Protein AF-A0A9X4CM34-F1 (afdb_monomer)

Radius of gyration: 20.5 Å; Cα contacts (8 Å, |Δi|>4): 78; chains: 1; bounding box: 47×45×49 Å

Mean predicted aligned error: 6.38 Å

Foldseek 3Di:
DVVVVVVVVVLLCVQQNPVRCVVDPDSVLVSCVSVVNNVCNVVVVVVVVVVVVVVVVVVLQVQLVVQLVCLVVVVDPVLQVDADPPPRGSVSSSVVSVVVVVVCVVPPDPVVVVVVVVVVVVVVVVVVVVVVVVPPPD

Solvent-accessible surface area (backbone atoms only — not comparable to full-atom values): 7643 Å² total; per-residue (Å²): 108,69,68,57,54,52,52,52,51,52,53,43,39,74,67,50,33,68,75,50,47,76,70,44,91,53,50,69,51,51,32,28,51,74,71,68,44,57,85,50,34,64,58,52,50,52,50,50,50,52,53,50,50,52,50,49,51,53,49,49,56,51,51,21,52,52,47,30,52,37,9,68,73,63,78,35,68,61,76,33,45,42,57,38,89,87,80,69,39,40,55,53,25,37,51,50,52,50,50,52,51,51,52,45,67,75,71,52,55,67,69,59,49,52,52,53,49,51,50,52,51,51,50,53,49,50,53,52,52,53,53,54,69,69,53,66,99,121

Secondary structure (DSSP, 8-state):
-HHHHHHHHHHHHHHHHHHHHHH-SSHHHHHHHHTT-GGGHHHHHHHHHHHHHHHHHHHHHHHHHHHHHHHHTTSS-GGGGPPPTTT---HHHHHHHHHHHHHHHHHS-HHHHHHHHHHHHHHHHHHHHHHHHHS---

Sequence (138 aa):
TLAVYALVAVAVIAVLGPQRLARAAAPLSEAMRVAGVNWLIPVVQIGAAVAALGSLLALILGVSRTTLAMARDRHLPRWLAAVHPRFKVPFRAELVVGAVVAALAATADIRGAIGFSSFGVLVYYAIANASALTLGLD

Structure (mmCIF, N/CA/C/O backbone):
data_AF-A0A9X4CM34-F1
#
_entry.id   AF-A0A9X4CM34-F1
#
loop_
_atom_site.group_PDB
_atom_site.id
_atom_site.type_symbol
_atom_site.label_atom_id
_atom_site.label_alt_id
_atom_site.label_comp_id
_atom_site.label_asym_id
_atom_site.label_entity_id
_atom_site.label_seq_id
_atom_site.pdbx_PDB_ins_code
_atom_site.Cartn_x
_atom_site.Cartn_y
_atom_site.Cartn_z
_atom_site.occupancy
_atom_site.B_iso_or_equiv
_atom_site.auth_seq_id
_atom_site.auth_comp_id
_atom_site.auth_asym_id
_atom_site.auth_atom_id
_atom_site.pdbx_PDB_model_num
ATOM 1 N N . THR A 1 1 ? 3.659 -11.200 12.002 1.00 80.19 1 THR A N 1
ATOM 2 C CA . THR A 1 1 ? 2.757 -10.235 11.330 1.00 80.19 1 THR A CA 1
ATOM 3 C C . THR A 1 1 ? 1.315 -10.707 11.341 1.00 80.19 1 THR A C 1
ATOM 5 O O . THR A 1 1 ? 0.488 -9.963 11.843 1.00 80.19 1 THR A O 1
ATOM 8 N N . LEU A 1 2 ? 1.006 -11.932 10.893 1.00 92.00 2 LEU A N 1
ATOM 9 C CA . LEU A 1 2 ? -0.360 -12.485 10.905 1.00 92.00 2 LEU A CA 1
ATOM 10 C C . LEU A 1 2 ? -1.068 -12.333 12.263 1.00 92.00 2 LEU A C 1
ATOM 12 O O . LEU A 1 2 ? -2.174 -11.809 12.316 1.00 92.00 2 LEU A O 1
ATOM 16 N N . ALA A 1 3 ? -0.400 -12.714 13.357 1.00 95.00 3 ALA A N 1
ATOM 17 C CA . ALA A 1 3 ? -0.955 -12.597 14.707 1.00 95.00 3 ALA A CA 1
ATOM 18 C C . ALA A 1 3 ? -1.343 -11.154 15.075 1.00 95.00 3 ALA A C 1
ATOM 20 O O . ALA A 1 3 ? -2.392 -10.931 15.667 1.00 95.00 3 ALA A O 1
ATOM 21 N N . VAL A 1 4 ? -0.534 -10.168 14.672 1.00 94.19 4 VAL A N 1
ATOM 22 C CA . VAL A 1 4 ? -0.816 -8.746 14.918 1.00 94.19 4 VAL A CA 1
ATOM 23 C C . VAL A 1 4 ? -2.043 -8.300 14.122 1.00 94.19 4 VAL A C 1
ATOM 25 O O . VAL A 1 4 ? -2.937 -7.678 14.687 1.00 94.19 4 VAL A O 1
ATOM 28 N N . TYR A 1 5 ? -2.130 -8.665 12.838 1.00 93.75 5 TYR A N 1
ATOM 29 C CA . TYR A 1 5 ? -3.304 -8.365 12.011 1.00 93.75 5 TYR A CA 1
ATOM 30 C C . TYR A 1 5 ? -4.581 -8.996 12.575 1.00 93.75 5 TYR A C 1
ATOM 32 O O . TYR A 1 5 ? -5.600 -8.317 12.672 1.00 93.75 5 TYR A O 1
ATOM 40 N N . ALA A 1 6 ? -4.518 -10.265 12.987 1.00 95.19 6 ALA A N 1
ATOM 41 C CA . ALA A 1 6 ? -5.651 -10.970 13.576 1.00 95.19 6 ALA A CA 1
ATOM 42 C C . ALA A 1 6 ? -6.108 -10.313 14.887 1.00 95.19 6 ALA A C 1
ATOM 44 O O . ALA A 1 6 ? -7.296 -10.047 15.054 1.00 95.19 6 ALA A O 1
ATOM 45 N N . LEU A 1 7 ? -5.169 -9.984 15.781 1.00 95.19 7 LEU A N 1
ATOM 46 C CA . LEU A 1 7 ? -5.465 -9.318 17.050 1.00 95.19 7 LEU A CA 1
ATOM 47 C C . LEU A 1 7 ? -6.161 -7.968 16.826 1.00 95.19 7 LEU A C 1
ATOM 49 O O . LEU A 1 7 ? -7.191 -7.694 17.437 1.00 95.19 7 LEU A O 1
ATOM 53 N N . VAL A 1 8 ? -5.627 -7.142 15.920 1.00 93.56 8 VAL A N 1
ATOM 54 C CA . VAL A 1 8 ? -6.206 -5.830 15.594 1.00 93.56 8 VAL A CA 1
ATOM 55 C C . VAL A 1 8 ? -7.593 -5.983 14.971 1.00 93.56 8 VAL A C 1
ATOM 57 O O . VAL A 1 8 ? -8.514 -5.273 15.366 1.00 93.56 8 VAL A O 1
ATOM 60 N N . ALA A 1 9 ? -7.770 -6.919 14.035 1.00 92.88 9 ALA A N 1
ATOM 61 C CA . ALA A 1 9 ? -9.060 -7.159 13.395 1.00 92.88 9 ALA A CA 1
ATOM 62 C C . ALA A 1 9 ? -10.128 -7.584 14.412 1.00 92.88 9 ALA A C 1
ATOM 64 O O . ALA A 1 9 ? -11.207 -6.992 14.446 1.00 92.88 9 ALA A O 1
ATOM 65 N N . VAL A 1 10 ? -9.815 -8.554 15.278 1.00 94.94 10 VAL A N 1
ATOM 66 C CA . VAL A 1 10 ? -10.731 -9.021 16.329 1.00 94.94 10 VAL A CA 1
ATOM 67 C C . VAL A 1 10 ? -11.063 -7.892 17.303 1.00 94.94 10 VAL A C 1
ATOM 69 O O . VAL A 1 10 ? -12.236 -7.686 17.603 1.00 94.94 10 VAL A O 1
ATOM 72 N N . ALA A 1 11 ? -10.070 -7.114 17.743 1.00 92.38 11 ALA A N 1
ATOM 73 C CA . ALA A 1 11 ? -10.291 -5.988 18.648 1.00 92.38 11 ALA A CA 1
ATOM 74 C C . ALA A 1 11 ? -11.215 -4.921 18.036 1.00 92.38 11 ALA A C 1
ATOM 76 O O . ALA A 1 11 ? -12.166 -4.478 18.676 1.00 92.38 11 ALA A O 1
ATOM 77 N N . VAL A 1 12 ? -10.984 -4.534 16.778 1.00 92.81 12 VAL A N 1
ATOM 78 C CA . VAL A 1 12 ? -11.813 -3.530 16.091 1.00 92.81 12 VAL A CA 1
ATOM 79 C C . VAL A 1 12 ? -13.233 -4.053 15.853 1.00 92.81 12 VAL A C 1
ATOM 81 O O . VAL A 1 12 ? -14.191 -3.310 16.061 1.00 92.81 12 VAL A O 1
ATOM 84 N N . ILE A 1 13 ? -13.396 -5.324 15.469 1.00 94.62 13 ILE A N 1
ATOM 85 C CA . ILE A 1 13 ? -14.719 -5.950 15.314 1.00 94.62 13 ILE A CA 1
ATOM 86 C C . ILE A 1 13 ? -15.460 -5.995 16.653 1.00 94.62 13 ILE A C 1
ATOM 88 O O . ILE A 1 13 ? -16.649 -5.688 16.684 1.00 94.62 13 ILE A O 1
ATOM 92 N N . ALA A 1 14 ? -14.776 -6.325 17.751 1.00 93.19 14 ALA A N 1
ATOM 93 C CA . ALA A 1 14 ? -15.377 -6.377 19.080 1.00 93.19 14 ALA A CA 1
ATOM 94 C C . ALA A 1 14 ? -15.883 -5.003 19.557 1.00 93.19 14 ALA A C 1
ATOM 96 O O . ALA A 1 14 ? -16.916 -4.934 20.216 1.00 93.19 14 ALA A O 1
ATOM 97 N N . VAL A 1 15 ? -15.193 -3.912 19.200 1.00 92.00 15 VAL A N 1
ATOM 98 C CA . VAL A 1 15 ? -15.569 -2.546 19.611 1.00 92.00 15 VAL A CA 1
ATOM 99 C C . VAL A 1 15 ? -16.620 -1.918 18.686 1.00 92.00 15 VAL A C 1
ATOM 101 O O . VAL A 1 15 ? -17.577 -1.313 19.165 1.00 92.00 15 VAL A O 1
ATOM 104 N N . LEU A 1 16 ? -16.463 -2.021 17.360 1.00 91.44 16 LEU A N 1
ATOM 105 C CA . LEU A 1 16 ? -17.372 -1.369 16.400 1.00 91.44 16 LEU A CA 1
ATOM 106 C C . LEU A 1 16 ? -18.583 -2.228 16.029 1.00 91.44 16 LEU A C 1
ATOM 108 O O . LEU A 1 16 ? -19.624 -1.685 15.650 1.00 91.44 16 LEU A O 1
ATOM 112 N N . GLY A 1 17 ? -18.432 -3.549 16.053 1.00 91.69 17 GLY A N 1
ATOM 113 C CA . GLY A 1 17 ? -19.317 -4.472 15.354 1.00 91.69 17 GLY A CA 1
ATOM 114 C C . GLY A 1 17 ? -19.124 -4.451 13.824 1.00 91.69 17 GLY A C 1
ATOM 115 O O . GLY A 1 17 ? -18.599 -3.487 13.250 1.00 91.69 17 GLY A O 1
ATOM 116 N N . PRO A 1 18 ? -19.569 -5.506 13.118 1.00 90.44 18 PRO A N 1
ATOM 117 C CA . PRO A 1 18 ? -19.307 -5.679 11.688 1.00 90.44 18 PRO A CA 1
ATOM 118 C C . PRO A 1 18 ? -19.980 -4.612 10.806 1.00 90.44 18 PRO A C 1
ATOM 120 O O . PRO A 1 18 ? -19.398 -4.174 9.814 1.00 90.44 18 PRO A O 1
ATOM 123 N N . GLN A 1 19 ? -21.174 -4.133 11.171 1.00 89.25 19 GLN A N 1
ATOM 124 C CA . GLN A 1 19 ? -21.920 -3.161 10.363 1.00 89.25 19 GLN A CA 1
ATOM 125 C C . GLN A 1 19 ? -21.276 -1.769 10.376 1.00 89.25 19 GLN A C 1
ATOM 127 O O . GLN A 1 19 ? -21.203 -1.119 9.331 1.00 89.25 19 GLN A O 1
ATOM 132 N N . ARG A 1 20 ? -20.795 -1.299 11.537 1.00 87.19 20 ARG A N 1
ATOM 133 C CA . ARG A 1 20 ? -20.093 -0.007 11.623 1.00 87.19 20 ARG A CA 1
ATOM 134 C C . ARG A 1 20 ? -18.708 -0.095 11.000 1.00 87.19 20 ARG A C 1
ATOM 136 O O . ARG A 1 20 ? -18.330 0.816 10.269 1.00 87.19 20 ARG A O 1
ATOM 143 N N . LEU A 1 21 ? -18.000 -1.208 11.206 1.00 88.81 21 LEU A N 1
ATOM 144 C CA . LEU A 1 21 ? -16.700 -1.449 10.583 1.00 88.81 21 LEU A CA 1
ATOM 145 C C . LEU A 1 21 ? -16.774 -1.384 9.051 1.00 88.81 21 LEU A C 1
ATOM 147 O O . LEU A 1 21 ? -15.943 -0.730 8.427 1.00 88.81 21 LEU A O 1
ATOM 151 N N . ALA A 1 22 ? -17.802 -1.986 8.443 1.00 88.06 22 ALA A N 1
ATOM 152 C CA . ALA A 1 22 ? -17.977 -1.975 6.990 1.00 88.06 22 ALA A CA 1
ATOM 153 C C . ALA A 1 22 ? -18.108 -0.555 6.404 1.00 88.06 22 ALA A C 1
ATOM 155 O O . ALA A 1 22 ? -17.630 -0.300 5.294 1.00 88.06 22 ALA A O 1
ATOM 156 N N . ARG A 1 23 ? -18.718 0.372 7.156 1.00 87.38 23 ARG A N 1
ATOM 157 C CA . ARG A 1 23 ? -18.968 1.764 6.741 1.00 87.38 23 ARG A CA 1
ATOM 158 C C . ARG A 1 23 ? -17.872 2.744 7.164 1.00 87.38 23 ARG A C 1
ATOM 160 O O . ARG A 1 23 ? -17.798 3.835 6.609 1.00 87.38 23 ARG A O 1
ATOM 167 N N . ALA A 1 24 ? -17.026 2.379 8.125 1.00 87.00 24 ALA A N 1
ATOM 168 C CA . ALA A 1 24 ? -15.981 3.259 8.630 1.00 87.00 24 ALA A CA 1
ATOM 169 C C . ALA A 1 24 ? -14.893 3.505 7.568 1.00 87.00 24 ALA A C 1
ATOM 171 O O . ALA A 1 24 ? -14.323 2.566 7.009 1.00 87.00 24 ALA A O 1
ATOM 172 N N . ALA A 1 25 ? -14.577 4.776 7.309 1.00 84.75 25 ALA A N 1
ATOM 173 C CA . ALA A 1 25 ? -13.435 5.163 6.474 1.00 84.75 25 ALA A CA 1
ATOM 174 C C . ALA A 1 25 ? -12.101 5.037 7.234 1.00 84.75 25 ALA A C 1
ATOM 176 O O . ALA A 1 25 ? -11.091 4.658 6.652 1.00 84.75 25 ALA A O 1
ATOM 177 N N . ALA A 1 26 ? -12.116 5.294 8.549 1.00 88.94 26 ALA A N 1
ATOM 178 C CA . ALA A 1 26 ? -10.962 5.170 9.440 1.00 88.94 26 ALA A CA 1
ATOM 179 C C . ALA A 1 26 ? -11.308 4.295 10.665 1.00 88.94 26 ALA A C 1
ATOM 181 O O . ALA A 1 26 ? -11.556 4.823 11.753 1.00 88.94 26 ALA A O 1
ATOM 182 N N . PRO A 1 27 ? -11.336 2.955 10.514 1.00 89.88 27 PRO A N 1
ATOM 183 C CA . PRO A 1 27 ? -11.821 2.040 11.550 1.00 89.88 27 PRO A CA 1
ATOM 184 C C . PRO A 1 27 ? -11.093 2.142 12.889 1.00 89.88 27 PRO A C 1
ATOM 186 O O . PRO A 1 27 ? -11.719 2.058 13.938 1.00 89.88 27 PRO A O 1
ATOM 189 N N . LEU A 1 28 ? -9.773 2.346 12.860 1.00 91.00 28 LEU A N 1
ATOM 190 C CA . LEU A 1 28 ? -8.952 2.441 14.068 1.00 91.00 28 LEU A CA 1
ATOM 191 C C . LEU A 1 28 ? -9.253 3.716 14.864 1.00 91.00 28 LEU A C 1
ATOM 193 O O . LEU A 1 28 ? -9.403 3.655 16.080 1.00 91.00 28 LEU A O 1
ATOM 197 N N . SER A 1 29 ? -9.382 4.864 14.193 1.00 92.12 29 SER A N 1
ATOM 198 C CA . SER A 1 29 ? -9.746 6.121 14.859 1.00 92.12 29 SER A CA 1
ATOM 199 C C . SER A 1 29 ? -11.164 6.066 15.425 1.00 92.12 29 SER A C 1
ATOM 201 O O . SER A 1 29 ? -11.399 6.542 16.534 1.00 92.12 29 SER A O 1
ATOM 203 N N . GLU A 1 30 ? -12.092 5.449 14.694 1.00 91.12 30 GLU A N 1
ATOM 204 C CA . GLU A 1 30 ? -13.467 5.261 15.158 1.00 91.12 30 GLU A CA 1
ATOM 205 C C . GLU A 1 30 ? -13.540 4.286 16.343 1.00 91.12 30 GLU A C 1
ATOM 207 O O . GLU A 1 30 ? -14.286 4.527 17.289 1.00 91.12 30 GLU A O 1
ATOM 212 N N . ALA A 1 31 ? -12.699 3.245 16.365 1.00 91.62 31 ALA A N 1
ATOM 213 C CA . ALA A 1 31 ? -12.588 2.330 17.503 1.00 91.62 31 ALA A CA 1
ATOM 214 C C . ALA A 1 31 ? -12.160 3.052 18.776 1.00 91.62 31 ALA A C 1
ATOM 216 O O . ALA A 1 31 ? -12.780 2.866 19.820 1.00 91.62 31 ALA A O 1
ATOM 217 N N . MET A 1 32 ? -11.149 3.920 18.686 1.00 92.06 32 MET A N 1
ATOM 218 C CA . MET A 1 32 ? -10.696 4.713 19.833 1.00 92.06 32 MET A CA 1
ATOM 219 C C . MET A 1 32 ? -11.778 5.679 20.322 1.00 92.06 32 MET A C 1
ATOM 221 O O . MET A 1 32 ? -11.923 5.872 21.528 1.00 92.06 32 MET A O 1
ATOM 225 N N . ARG A 1 33 ? -12.571 6.241 19.398 1.00 90.88 33 ARG A N 1
ATOM 226 C CA . ARG A 1 33 ? -13.693 7.126 19.729 1.00 90.88 33 ARG A CA 1
ATOM 227 C C . ARG A 1 33 ? -14.796 6.393 20.487 1.00 90.88 33 ARG A C 1
ATOM 229 O O . ARG A 1 33 ? -15.241 6.873 21.526 1.00 90.88 33 ARG A O 1
ATOM 236 N N . VAL A 1 34 ? -15.205 5.222 19.998 1.00 91.12 34 VAL A N 1
ATOM 237 C CA . VAL A 1 34 ? -16.232 4.384 20.641 1.00 91.12 34 VAL A CA 1
ATOM 238 C C . VAL A 1 34 ? -15.745 3.826 21.981 1.00 91.12 34 VAL A C 1
ATOM 240 O O . VAL A 1 34 ? -16.519 3.766 22.930 1.00 91.12 34 VAL A O 1
ATOM 243 N N . ALA A 1 35 ? -14.461 3.480 22.091 1.00 89.50 35 ALA A N 1
ATOM 244 C CA . ALA A 1 35 ? -13.850 3.008 23.333 1.00 89.50 35 ALA A CA 1
ATOM 245 C C . ALA A 1 35 ? -13.634 4.117 24.387 1.00 89.50 35 ALA A C 1
ATOM 247 O O . ALA A 1 35 ? -13.191 3.822 25.494 1.00 89.50 35 ALA A O 1
ATOM 248 N N . GLY A 1 36 ? -13.908 5.387 24.062 1.00 89.56 36 GLY A N 1
ATOM 249 C CA . GLY A 1 36 ? -13.724 6.523 24.973 1.00 89.56 36 GLY A CA 1
ATOM 250 C C . GLY A 1 36 ? -12.271 6.994 25.128 1.00 89.56 36 GLY A C 1
ATOM 251 O O . GLY A 1 36 ? -11.986 7.857 25.955 1.00 89.56 36 GLY A O 1
ATOM 252 N N . VAL A 1 37 ? -11.341 6.485 24.314 1.00 91.12 37 VAL A N 1
ATOM 253 C CA . VAL A 1 37 ? -9.895 6.762 24.398 1.00 91.12 37 VAL A CA 1
ATOM 254 C C . VAL A 1 37 ? -9.482 7.817 23.360 1.00 91.12 37 VAL A C 1
ATOM 256 O O . VAL A 1 37 ? -8.570 7.632 22.554 1.00 91.12 37 VAL A O 1
ATOM 259 N N . ASN A 1 38 ? -10.173 8.960 23.364 1.00 90.19 38 ASN A N 1
ATOM 260 C CA . ASN A 1 38 ? -10.032 9.997 22.330 1.00 90.19 38 ASN A CA 1
ATOM 261 C C . ASN A 1 38 ? -8.622 10.602 22.230 1.00 90.19 38 ASN A C 1
ATOM 263 O O . ASN A 1 38 ? -8.214 11.036 21.154 1.00 90.19 38 ASN A O 1
ATOM 267 N N . TRP A 1 39 ? -7.862 10.609 23.327 1.00 91.25 39 TRP A N 1
ATOM 268 C CA . TRP A 1 39 ? -6.494 11.136 23.354 1.00 91.25 39 TRP A CA 1
ATOM 269 C C . TRP A 1 39 ? -5.524 10.337 22.467 1.00 91.25 39 TRP A C 1
ATOM 271 O O . TRP A 1 39 ? -4.507 10.871 22.032 1.00 91.25 39 TRP A O 1
ATOM 281 N N . LEU A 1 40 ? -5.855 9.079 22.153 1.00 91.06 40 LEU A N 1
ATOM 282 C CA . LEU A 1 40 ? -5.035 8.201 21.319 1.00 91.06 40 LEU A CA 1
ATOM 283 C C . LEU A 1 40 ? -5.293 8.388 19.815 1.00 91.06 40 LEU A C 1
ATOM 285 O O . LEU A 1 40 ? -4.473 7.982 18.993 1.00 91.06 40 LEU A O 1
ATOM 289 N N . ILE A 1 41 ? -6.405 9.031 19.440 1.00 92.38 41 ILE A N 1
ATOM 290 C CA . ILE A 1 41 ? -6.766 9.312 18.042 1.00 92.38 41 ILE A CA 1
ATOM 291 C C . ILE A 1 41 ? -5.639 10.033 17.280 1.00 92.38 41 ILE A C 1
ATOM 293 O O . ILE A 1 41 ? -5.259 9.524 16.222 1.00 92.38 41 ILE A O 1
ATOM 297 N N . PRO A 1 42 ? -5.069 11.160 17.762 1.00 93.75 42 PRO A N 1
ATOM 298 C CA . PRO A 1 42 ? -3.994 11.843 17.040 1.00 93.75 42 PRO A CA 1
ATOM 299 C C . PRO A 1 42 ? -2.745 10.969 16.888 1.00 93.75 42 PRO A C 1
ATOM 301 O O . PRO A 1 42 ? -2.131 10.970 15.826 1.00 93.75 42 PRO A O 1
ATOM 304 N N . VAL A 1 43 ? -2.401 10.165 17.899 1.00 94.31 43 VAL A N 1
ATOM 305 C CA . VAL A 1 43 ? -1.247 9.252 17.844 1.00 94.31 43 VAL A CA 1
ATOM 306 C C . VAL A 1 43 ? -1.439 8.205 16.747 1.00 94.31 43 VAL A C 1
ATOM 308 O O . VAL A 1 43 ? -0.546 7.994 15.926 1.00 94.31 43 VAL A O 1
ATOM 311 N N . VAL A 1 44 ? -2.623 7.590 16.684 1.00 93.25 44 VAL A N 1
ATOM 312 C CA . VAL A 1 44 ? -2.969 6.604 15.650 1.00 93.25 44 VAL A CA 1
ATOM 313 C C . VAL A 1 44 ? -2.985 7.241 14.262 1.00 93.25 44 VAL A C 1
ATOM 315 O O . VAL A 1 44 ? -2.481 6.639 13.318 1.00 93.25 44 VAL A O 1
ATOM 318 N N . GLN A 1 45 ? -3.524 8.455 14.120 1.00 93.12 45 GLN A N 1
ATOM 319 C CA . GLN A 1 45 ? -3.559 9.158 12.834 1.00 93.12 45 GLN A CA 1
ATOM 320 C C . GLN A 1 45 ? -2.160 9.521 12.334 1.00 93.12 45 GLN A C 1
ATOM 322 O O . GLN A 1 45 ? -1.851 9.265 11.172 1.00 93.12 45 GLN A O 1
ATOM 327 N N . ILE A 1 46 ? -1.299 10.058 13.203 1.00 95.50 46 ILE A N 1
ATOM 328 C CA . ILE A 1 46 ? 0.091 10.376 12.854 1.00 95.50 46 ILE A CA 1
ATOM 329 C C . ILE A 1 46 ? 0.844 9.092 12.496 1.00 95.50 46 ILE A C 1
ATOM 331 O O . ILE A 1 46 ? 1.507 9.042 11.463 1.00 95.50 46 ILE A O 1
ATOM 335 N N . GLY A 1 47 ? 0.697 8.033 13.297 1.00 94.94 47 GLY A N 1
ATOM 336 C CA . GLY A 1 47 ? 1.313 6.736 13.018 1.00 94.94 47 GLY A CA 1
ATOM 337 C C . GLY A 1 47 ? 0.866 6.150 11.677 1.00 94.94 47 GLY A C 1
ATOM 338 O O . GLY A 1 47 ? 1.703 5.716 10.887 1.00 94.94 47 GLY A O 1
ATOM 339 N N . ALA A 1 48 ? -0.435 6.198 11.381 1.00 93.19 48 ALA A N 1
ATOM 340 C CA . ALA A 1 48 ? -0.987 5.749 10.106 1.00 93.19 48 ALA A CA 1
ATOM 341 C C . ALA A 1 48 ? -0.468 6.586 8.928 1.00 93.19 48 ALA A C 1
ATOM 343 O O . ALA A 1 48 ? -0.095 6.020 7.903 1.00 93.19 48 ALA A O 1
ATOM 344 N N . ALA A 1 49 ? -0.390 7.912 9.080 1.00 94.31 49 ALA A N 1
ATOM 345 C CA . ALA A 1 49 ? 0.138 8.804 8.053 1.00 94.31 49 ALA A CA 1
ATOM 346 C C . ALA A 1 49 ? 1.620 8.524 7.765 1.00 94.31 49 ALA A C 1
ATOM 348 O O . ALA A 1 49 ? 1.998 8.357 6.608 1.00 94.31 49 ALA A O 1
ATOM 349 N N . VAL A 1 50 ? 2.452 8.402 8.803 1.00 96.75 50 VAL A N 1
ATOM 350 C CA . VAL A 1 50 ? 3.883 8.089 8.658 1.00 96.75 50 VAL A CA 1
ATOM 351 C C . VAL A 1 50 ? 4.081 6.711 8.024 1.00 96.75 50 VAL A C 1
ATOM 353 O O . VAL A 1 50 ? 4.892 6.573 7.109 1.00 96.75 50 VAL A O 1
ATOM 356 N N . ALA A 1 51 ? 3.316 5.703 8.451 1.00 94.56 51 ALA A N 1
ATOM 357 C CA . ALA A 1 51 ? 3.379 4.363 7.872 1.00 94.56 51 ALA A CA 1
ATOM 358 C C . ALA A 1 51 ? 2.965 4.354 6.390 1.00 94.56 51 ALA A C 1
ATOM 360 O O . ALA A 1 51 ? 3.656 3.754 5.563 1.00 94.56 51 ALA A O 1
ATOM 361 N N . ALA A 1 52 ? 1.879 5.050 6.039 1.00 92.81 52 ALA A N 1
ATOM 362 C CA . ALA A 1 52 ? 1.405 5.162 4.663 1.00 92.81 52 ALA A CA 1
ATOM 363 C C . ALA A 1 52 ? 2.414 5.901 3.772 1.00 92.81 52 ALA A C 1
ATOM 365 O O . ALA A 1 52 ? 2.742 5.411 2.693 1.00 92.81 52 ALA A O 1
ATOM 366 N N . LEU A 1 53 ? 2.960 7.032 4.235 1.00 94.00 53 LEU A N 1
ATOM 367 C CA . LEU A 1 53 ? 3.979 7.795 3.508 1.00 94.00 53 LEU A CA 1
ATOM 368 C C . LEU A 1 53 ? 5.266 6.988 3.314 1.00 94.00 53 LEU A C 1
ATOM 370 O O . LEU A 1 53 ? 5.816 6.966 2.215 1.00 94.00 53 LEU A O 1
ATOM 374 N N . GLY A 1 54 ? 5.727 6.289 4.354 1.00 95.50 54 GLY A N 1
ATOM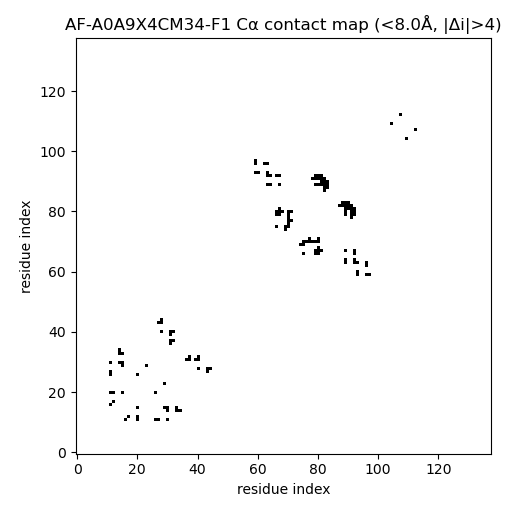 375 C CA . GLY A 1 54 ? 6.901 5.422 4.269 1.00 95.50 54 GLY A CA 1
ATOM 376 C C . GLY A 1 54 ? 6.705 4.279 3.270 1.00 95.50 54 GLY A C 1
ATOM 377 O O . GLY A 1 54 ? 7.579 4.026 2.440 1.00 95.50 54 GLY A O 1
ATOM 378 N N . SER A 1 55 ? 5.537 3.628 3.299 1.00 94.44 55 SER A N 1
ATOM 379 C CA . SER A 1 55 ? 5.182 2.576 2.340 1.00 94.44 55 SER A CA 1
ATOM 380 C C . SER A 1 55 ? 5.108 3.112 0.908 1.00 94.44 55 SER A C 1
ATOM 382 O O . SER A 1 55 ? 5.681 2.508 0.001 1.00 94.44 55 SER A O 1
ATOM 384 N N . LEU A 1 56 ? 4.480 4.273 0.709 1.00 92.06 56 LEU A N 1
ATOM 385 C CA . LEU A 1 56 ? 4.370 4.925 -0.593 1.00 92.06 56 LEU A CA 1
ATOM 386 C C . LEU A 1 56 ? 5.744 5.266 -1.175 1.00 92.06 56 LEU A C 1
ATOM 388 O O . LEU A 1 56 ? 6.017 4.960 -2.335 1.00 92.06 56 LEU A O 1
ATOM 392 N N . LEU A 1 57 ? 6.629 5.849 -0.364 1.00 91.56 57 LEU A N 1
ATOM 393 C CA . LEU A 1 57 ? 7.987 6.182 -0.782 1.00 91.56 57 LEU A CA 1
ATOM 394 C C . LEU A 1 57 ? 8.775 4.925 -1.171 1.00 91.56 57 LEU A C 1
ATOM 396 O O . LEU A 1 57 ? 9.424 4.901 -2.217 1.00 91.56 57 LEU A O 1
ATOM 400 N N . ALA A 1 58 ? 8.686 3.861 -0.367 1.00 93.00 58 ALA A N 1
ATOM 401 C CA . ALA A 1 58 ? 9.335 2.589 -0.671 1.00 93.00 58 ALA A CA 1
ATOM 402 C C . ALA A 1 58 ? 8.842 1.995 -2.004 1.00 93.00 58 ALA A C 1
ATOM 404 O O . ALA A 1 58 ? 9.656 1.521 -2.801 1.00 93.00 58 ALA A O 1
ATOM 405 N N . LEU A 1 59 ? 7.533 2.073 -2.277 1.00 91.50 59 LEU A N 1
ATOM 406 C CA . LEU A 1 59 ? 6.937 1.616 -3.535 1.00 91.50 59 LEU A CA 1
ATOM 407 C C . LEU A 1 59 ? 7.405 2.450 -4.732 1.00 91.50 59 LEU A C 1
ATOM 409 O O . LEU A 1 59 ? 7.845 1.875 -5.725 1.00 91.50 59 LEU A O 1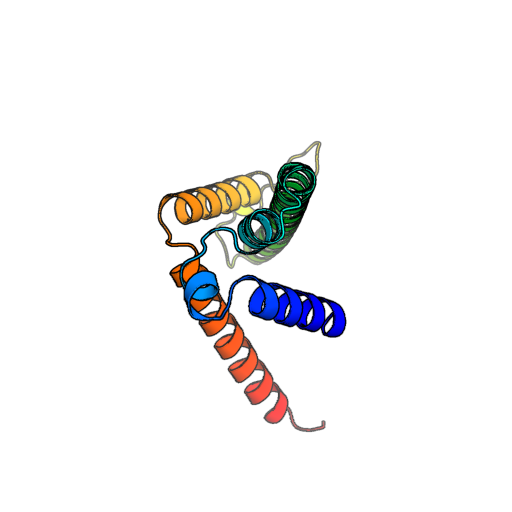
ATOM 413 N N . ILE A 1 60 ? 7.376 3.784 -4.641 1.00 89.25 60 ILE A N 1
ATOM 414 C CA . ILE A 1 60 ? 7.837 4.672 -5.723 1.00 89.25 60 ILE A CA 1
ATOM 415 C C . ILE A 1 60 ? 9.305 4.390 -6.059 1.00 89.25 60 ILE A C 1
ATOM 417 O O . ILE A 1 60 ? 9.652 4.244 -7.234 1.00 89.25 60 ILE A O 1
ATOM 421 N N . LEU A 1 61 ? 10.164 4.247 -5.046 1.00 87.69 61 LEU A N 1
ATOM 422 C CA . LEU A 1 61 ? 11.580 3.924 -5.239 1.00 87.69 61 LEU A CA 1
ATOM 423 C C . LEU A 1 61 ? 11.775 2.540 -5.872 1.00 87.69 61 LEU A C 1
ATOM 425 O O . LEU A 1 61 ? 12.610 2.389 -6.769 1.00 87.69 61 LEU A O 1
ATOM 429 N N . GLY A 1 62 ? 11.008 1.539 -5.432 1.00 89.00 62 GLY A N 1
ATOM 430 C CA . GLY A 1 62 ? 11.030 0.190 -5.997 1.00 89.00 62 GLY A CA 1
ATOM 431 C C . GLY A 1 62 ? 10.649 0.188 -7.477 1.00 89.00 62 GLY A C 1
ATOM 432 O O . GLY A 1 62 ? 11.430 -0.265 -8.317 1.00 89.00 62 GLY A O 1
ATOM 433 N N . VAL A 1 63 ? 9.499 0.779 -7.808 1.00 87.56 63 VAL A N 1
ATOM 434 C CA . VAL A 1 63 ? 8.994 0.854 -9.186 1.00 87.56 63 VAL A CA 1
ATOM 435 C C . VAL A 1 63 ? 9.955 1.645 -10.071 1.00 87.56 63 VAL A C 1
ATOM 437 O O . VAL A 1 63 ? 10.318 1.182 -11.148 1.00 87.56 63 VAL A O 1
ATOM 440 N N . SER A 1 64 ? 10.474 2.781 -9.604 1.00 86.12 64 SER A N 1
ATOM 441 C CA . SER A 1 64 ? 11.417 3.599 -10.381 1.00 86.12 64 SER A CA 1
ATOM 442 C C . SER A 1 64 ? 12.694 2.841 -10.758 1.00 86.12 64 SER A C 1
ATOM 444 O O . SER A 1 64 ? 13.201 2.998 -11.870 1.00 86.12 64 SER A O 1
ATOM 446 N N . ARG A 1 65 ? 13.203 1.977 -9.867 1.00 87.44 65 ARG A N 1
ATOM 447 C CA . ARG A 1 65 ? 14.353 1.105 -10.166 1.00 87.44 65 ARG A CA 1
ATOM 448 C C . ARG A 1 65 ? 14.010 0.043 -11.207 1.00 87.44 65 ARG A C 1
ATOM 450 O O . ARG A 1 65 ? 14.813 -0.175 -12.112 1.00 87.44 65 ARG A O 1
ATOM 457 N N . THR A 1 66 ? 12.831 -0.575 -11.117 1.00 87.88 66 THR A N 1
ATOM 458 C CA . THR A 1 66 ? 12.378 -1.545 -12.130 1.00 87.88 66 THR A CA 1
ATOM 459 C C . THR A 1 66 ? 12.182 -0.885 -13.497 1.00 87.88 66 THR A C 1
ATOM 461 O O . THR A 1 66 ? 12.706 -1.378 -14.491 1.00 87.88 66 THR A O 1
ATOM 464 N N . THR A 1 67 ? 11.563 0.298 -13.543 1.00 83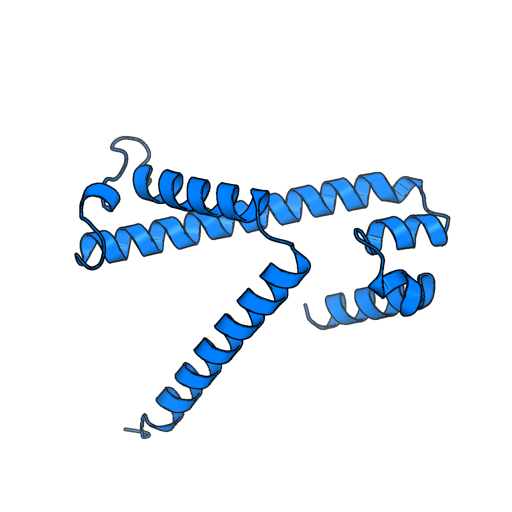.88 67 THR A N 1
ATOM 465 C CA . THR A 1 67 ? 11.393 1.108 -14.757 1.00 83.88 67 THR A CA 1
ATOM 466 C C . THR A 1 67 ? 12.737 1.476 -15.381 1.00 83.88 67 THR A C 1
ATOM 468 O O . THR A 1 67 ? 12.894 1.401 -16.598 1.00 83.88 67 THR A O 1
ATOM 471 N N . LEU A 1 68 ? 13.736 1.834 -14.564 1.00 82.44 68 LEU A N 1
ATOM 472 C CA . LEU A 1 68 ? 15.088 2.113 -15.046 1.00 82.44 68 LEU A CA 1
ATOM 473 C C . LEU A 1 68 ? 15.725 0.876 -15.695 1.00 82.44 68 LEU A C 1
ATOM 475 O O . LEU A 1 68 ? 16.319 1.001 -16.765 1.00 82.44 68 LEU A O 1
ATOM 479 N N . ALA A 1 69 ? 15.614 -0.298 -15.066 1.00 84.56 69 ALA A N 1
ATOM 480 C CA . ALA A 1 69 ? 16.127 -1.549 -15.625 1.00 84.56 69 ALA A CA 1
ATOM 481 C C . ALA A 1 69 ? 15.439 -1.882 -16.962 1.00 84.56 69 ALA A C 1
ATOM 483 O O . ALA A 1 69 ? 16.114 -2.05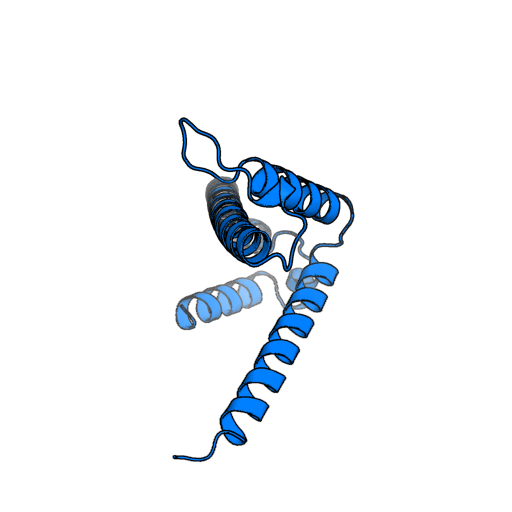3 -17.973 1.00 84.56 69 ALA A O 1
ATOM 484 N N . MET A 1 70 ? 14.106 -1.807 -17.015 1.00 85.00 70 MET A N 1
ATOM 485 C CA . MET A 1 70 ? 13.333 -2.025 -18.246 1.00 85.00 70 MET A CA 1
ATOM 486 C C . MET A 1 70 ? 13.689 -1.029 -19.362 1.00 85.00 70 MET A C 1
ATOM 488 O O . MET A 1 70 ? 13.741 -1.398 -20.536 1.00 85.00 70 MET A O 1
ATOM 492 N N . ALA A 1 71 ? 13.957 0.236 -19.022 1.00 81.31 71 ALA A N 1
ATOM 493 C CA . ALA A 1 71 ? 14.381 1.248 -19.988 1.00 81.31 71 ALA A CA 1
ATOM 494 C C . ALA A 1 71 ? 15.813 1.014 -20.506 1.00 81.31 71 ALA A C 1
ATOM 496 O O . ALA A 1 71 ? 16.106 1.344 -21.659 1.00 81.31 71 ALA A O 1
ATOM 497 N N . ARG A 1 72 ? 16.701 0.425 -19.690 1.00 82.62 72 ARG A N 1
ATOM 498 C CA . ARG A 1 72 ? 18.041 -0.015 -20.125 1.00 82.62 72 ARG A CA 1
ATOM 499 C C . ARG A 1 72 ? 17.957 -1.192 -21.092 1.00 82.62 72 ARG A C 1
ATOM 501 O O . ARG A 1 72 ? 18.628 -1.161 -22.122 1.00 82.62 72 ARG A O 1
ATOM 508 N N . ASP A 1 73 ? 17.052 -2.127 -20.827 1.00 86.06 73 ASP A N 1
ATOM 509 C CA . ASP A 1 73 ? 16.796 -3.298 -21.676 1.00 86.06 73 ASP A CA 1
ATOM 510 C C . ASP A 1 73 ? 15.952 -2.971 -22.923 1.00 86.06 73 ASP A C 1
ATOM 512 O O . ASP A 1 73 ? 15.584 -3.859 -23.684 1.00 86.06 73 ASP A O 1
ATOM 516 N N . ARG A 1 74 ? 15.660 -1.683 -23.167 1.00 80.56 74 ARG A N 1
ATOM 517 C CA . ARG A 1 74 ? 14.869 -1.163 -24.301 1.00 80.56 74 ARG A CA 1
ATOM 518 C C . ARG A 1 74 ? 13.409 -1.641 -24.353 1.00 80.56 74 ARG A C 1
ATOM 520 O O . ARG A 1 74 ? 12.749 -1.396 -25.358 1.00 80.56 74 ARG A O 1
ATOM 527 N N . HIS A 1 75 ? 12.885 -2.223 -23.273 1.00 79.81 75 HIS A N 1
ATOM 528 C CA . HIS A 1 75 ? 11.454 -2.521 -23.120 1.00 79.81 75 HIS A CA 1
ATOM 529 C C . HIS A 1 75 ? 10.620 -1.252 -22.907 1.00 79.81 75 HIS A C 1
ATOM 531 O O . HIS A 1 75 ? 9.448 -1.198 -23.269 1.00 79.81 75 HIS A O 1
ATOM 537 N N . LEU A 1 76 ? 11.236 -0.216 -22.332 1.00 81.00 76 LEU A N 1
ATOM 538 C CA . LEU A 1 76 ? 10.64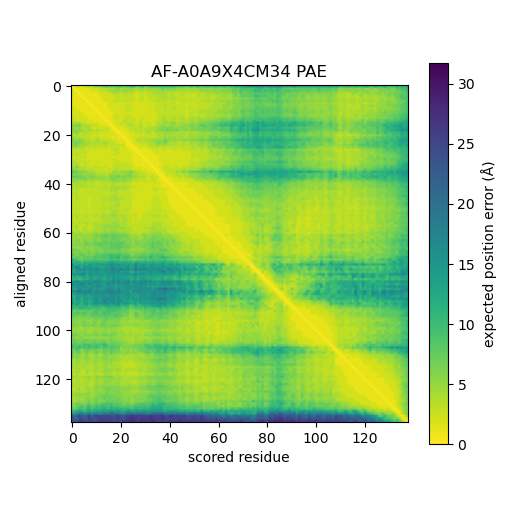9 1.109 -22.174 1.00 81.00 76 LEU A CA 1
ATOM 539 C C . LEU A 1 76 ? 11.454 2.157 -22.951 1.00 81.00 76 LEU A C 1
ATOM 541 O O . LEU A 1 76 ? 12.648 1.969 -23.215 1.00 81.00 76 LEU A O 1
ATOM 545 N N . PRO A 1 77 ? 10.826 3.284 -23.327 1.00 79.88 77 PRO A N 1
ATOM 546 C CA . PRO A 1 77 ? 11.496 4.292 -24.128 1.00 79.88 77 PRO A CA 1
ATOM 547 C C . PRO A 1 77 ? 12.720 4.866 -23.384 1.00 79.88 77 PRO A C 1
ATOM 549 O O . PRO A 1 77 ? 12.660 5.231 -22.210 1.00 79.88 77 PRO A O 1
ATOM 552 N N . ARG A 1 78 ? 13.860 4.958 -24.089 1.00 77.56 78 ARG A N 1
ATOM 553 C CA . ARG A 1 78 ? 15.204 5.192 -23.506 1.00 77.56 78 ARG A CA 1
ATOM 554 C C . ARG A 1 78 ? 15.343 6.475 -22.684 1.00 77.56 78 ARG A C 1
ATOM 556 O O . ARG A 1 78 ? 16.228 6.569 -21.842 1.00 77.56 78 ARG A O 1
ATOM 563 N N . TRP A 1 79 ? 14.480 7.465 -22.902 1.00 78.31 79 TRP A N 1
ATOM 56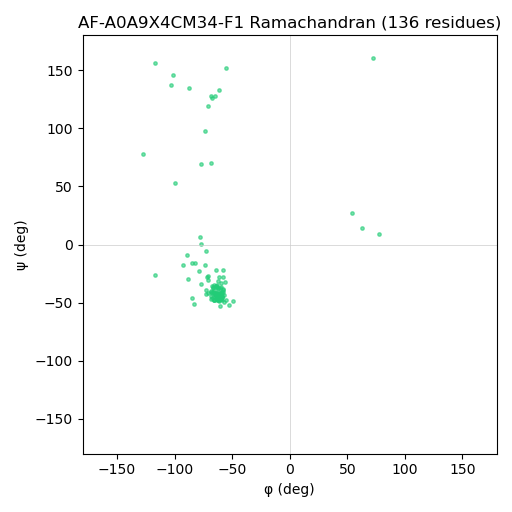4 C CA . TRP A 1 79 ? 14.438 8.695 -22.105 1.00 78.31 79 TRP A CA 1
ATOM 565 C C . TRP A 1 79 ? 14.205 8.443 -20.605 1.00 78.31 79 TRP A C 1
ATOM 567 O O . TRP A 1 79 ? 14.710 9.231 -19.806 1.00 78.31 79 TRP A O 1
ATOM 577 N N . LEU A 1 80 ? 13.524 7.352 -20.226 1.00 77.31 80 LEU A N 1
ATOM 578 C CA . LEU A 1 80 ? 13.321 6.921 -18.832 1.00 77.31 80 LEU A CA 1
ATOM 579 C C . LEU A 1 80 ? 14.590 6.330 -18.196 1.00 77.31 80 LEU A C 1
ATOM 581 O O . LEU A 1 80 ? 14.689 6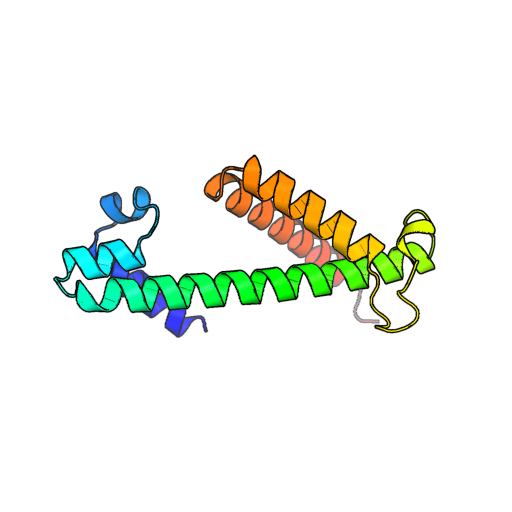.283 -16.973 1.00 77.31 80 LEU A O 1
ATOM 585 N N . ALA A 1 81 ? 15.585 5.939 -19.001 1.00 76.69 81 ALA A N 1
ATOM 586 C CA . ALA A 1 81 ? 16.868 5.431 -18.515 1.00 76.69 81 ALA A CA 1
ATOM 587 C C . ALA A 1 81 ? 17.810 6.543 -18.003 1.00 76.69 81 ALA A C 1
ATOM 589 O O . ALA A 1 81 ? 18.939 6.261 -17.596 1.00 76.69 81 ALA A O 1
ATOM 590 N N . ALA A 1 82 ? 17.378 7.810 -18.044 1.00 77.88 82 ALA A N 1
ATOM 591 C CA . ALA A 1 82 ? 18.187 8.944 -17.617 1.00 77.88 82 ALA A CA 1
ATOM 592 C C . ALA A 1 82 ? 18.362 8.957 -16.091 1.00 77.88 82 ALA A C 1
ATOM 594 O O . ALA A 1 82 ? 17.401 9.083 -15.330 1.00 77.88 82 ALA A O 1
ATOM 595 N N . VAL A 1 83 ? 19.617 8.874 -15.656 1.00 80.62 83 VAL A N 1
ATOM 596 C CA . VAL A 1 83 ? 20.014 8.930 -14.248 1.00 80.62 83 VAL A CA 1
ATOM 597 C C . VAL A 1 83 ? 20.587 10.310 -13.944 1.00 80.62 83 VAL A C 1
ATOM 599 O O . VAL A 1 83 ? 21.366 10.855 -14.725 1.00 80.62 83 VAL A O 1
ATOM 602 N N . HIS A 1 84 ? 20.211 10.880 -12.802 1.00 78.62 84 HIS A N 1
ATOM 603 C CA . HIS A 1 84 ? 20.726 12.170 -12.366 1.00 78.62 84 HIS A CA 1
ATOM 604 C C . HIS A 1 84 ? 22.243 12.078 -12.085 1.00 78.62 84 HIS A C 1
ATOM 606 O O . HIS A 1 84 ? 22.648 11.242 -11.275 1.00 78.62 84 HIS A O 1
ATOM 612 N N . PRO A 1 85 ? 23.093 12.957 -12.655 1.00 74.44 85 PRO A N 1
ATOM 613 C CA . PRO A 1 85 ? 24.556 12.828 -12.580 1.00 74.44 85 PRO A CA 1
ATOM 614 C C . PRO A 1 85 ? 25.116 12.929 -11.151 1.00 74.44 85 PRO A C 1
ATOM 616 O O . PRO A 1 85 ? 26.037 12.202 -10.796 1.00 74.44 85 PRO A O 1
ATOM 619 N N . ARG A 1 86 ? 24.530 13.793 -10.308 1.00 77.62 86 ARG A N 1
ATOM 620 C CA . ARG A 1 86 ? 24.939 13.989 -8.902 1.00 77.62 86 ARG A CA 1
ATOM 621 C C . ARG A 1 86 ? 24.346 12.968 -7.919 1.00 77.62 86 ARG A C 1
ATOM 623 O O . ARG A 1 86 ? 25.084 12.366 -7.153 1.00 77.62 86 ARG A O 1
ATOM 630 N N . PHE A 1 87 ? 23.025 12.779 -7.940 1.00 79.12 87 PHE A N 1
ATOM 631 C CA . PHE A 1 87 ? 22.305 11.942 -6.969 1.00 79.12 87 PHE A CA 1
ATOM 632 C C . PHE A 1 87 ? 22.183 10.467 -7.371 1.00 79.12 87 PHE A C 1
ATOM 634 O O . PHE A 1 87 ? 21.738 9.655 -6.570 1.00 79.12 87 PHE A O 1
ATOM 641 N N . LYS A 1 88 ? 22.563 10.106 -8.605 1.00 77.06 88 LYS A N 1
ATOM 642 C CA . LYS A 1 88 ? 22.482 8.740 -9.152 1.00 77.06 88 LYS A CA 1
ATOM 643 C C . LYS A 1 88 ? 21.086 8.095 -9.055 1.00 77.06 88 LYS A C 1
ATOM 645 O O . LYS A 1 88 ? 20.969 6.873 -9.050 1.00 77.06 88 LYS A O 1
ATOM 650 N N . VAL A 1 89 ? 20.030 8.912 -9.038 1.00 77.81 89 VAL A N 1
ATOM 651 C CA . VAL A 1 89 ? 18.624 8.470 -9.036 1.00 77.81 89 VAL A CA 1
ATOM 652 C C . VAL A 1 89 ? 17.992 8.592 -10.428 1.00 77.81 89 VAL A C 1
ATOM 654 O O . VAL A 1 89 ? 18.332 9.523 -11.170 1.00 77.81 89 VAL A O 1
ATOM 657 N N . PRO A 1 90 ? 17.081 7.684 -10.820 1.00 81.31 90 PRO A N 1
ATOM 658 C CA . PRO A 1 90 ? 16.365 7.755 -12.092 1.00 81.31 90 PRO A CA 1
ATOM 659 C C . PRO A 1 90 ? 15.239 8.800 -12.036 1.00 81.31 90 PRO A C 1
ATOM 661 O O . PRO A 1 90 ? 14.060 8.459 -12.059 1.00 81.31 90 PRO A O 1
ATOM 664 N N . PHE A 1 91 ? 15.600 10.084 -11.969 1.00 81.12 91 PHE A N 1
ATOM 665 C CA . PHE A 1 91 ? 14.662 11.178 -11.678 1.00 81.12 91 PHE A CA 1
ATOM 666 C C . PHE A 1 91 ? 13.465 11.249 -12.641 1.00 81.12 91 PHE A C 1
ATOM 668 O O . PHE A 1 91 ? 12.370 11.625 -12.239 1.00 81.12 91 PHE A O 1
ATOM 675 N N . ARG A 1 92 ? 13.649 10.869 -13.915 1.00 82.81 92 ARG A N 1
ATOM 676 C CA . ARG A 1 92 ? 12.551 10.844 -14.896 1.00 82.81 92 ARG A CA 1
ATOM 677 C C . ARG A 1 92 ? 11.585 9.695 -14.647 1.00 82.81 92 ARG A C 1
ATOM 679 O O . ARG A 1 92 ? 10.382 9.902 -14.734 1.00 82.81 92 ARG A O 1
ATOM 686 N N . ALA A 1 93 ? 12.101 8.505 -14.337 1.00 82.81 93 ALA A N 1
ATOM 687 C CA . ALA A 1 93 ? 11.260 7.369 -13.979 1.00 82.81 93 ALA A CA 1
ATOM 688 C C . ALA A 1 93 ? 10.485 7.664 -12.692 1.00 82.81 93 ALA A C 1
ATOM 690 O O . ALA A 1 93 ? 9.287 7.422 -12.639 1.00 82.81 93 ALA A O 1
ATOM 691 N N . GLU A 1 94 ? 11.147 8.267 -11.707 1.00 86.75 94 GLU A N 1
ATOM 692 C CA . GLU A 1 94 ? 10.533 8.665 -10.442 1.00 86.75 94 GLU A CA 1
ATOM 693 C C . GLU A 1 94 ? 9.431 9.710 -10.628 1.00 86.75 94 GLU A C 1
ATOM 695 O O . GLU A 1 94 ? 8.336 9.535 -10.099 1.00 86.75 94 GLU A O 1
ATOM 700 N N . LEU A 1 95 ? 9.666 10.743 -11.444 1.00 86.88 95 LEU A N 1
ATOM 701 C CA . LEU A 1 95 ? 8.658 11.765 -11.724 1.00 86.88 95 LEU A CA 1
ATOM 702 C C . LEU A 1 95 ? 7.446 11.186 -12.463 1.00 86.88 95 LEU A C 1
ATOM 704 O O . LEU A 1 95 ? 6.312 11.510 -12.124 1.00 86.88 95 LEU A O 1
ATOM 708 N N . VAL A 1 96 ? 7.672 10.314 -13.450 1.00 87.88 96 VAL A N 1
ATOM 709 C CA . VAL A 1 96 ? 6.585 9.667 -14.200 1.00 87.88 96 VAL A CA 1
ATOM 710 C C . VAL A 1 96 ? 5.781 8.738 -13.292 1.00 87.88 96 VAL A C 1
ATOM 712 O O . VAL A 1 96 ? 4.557 8.827 -13.266 1.00 87.88 96 VAL A O 1
ATOM 715 N N . VAL A 1 97 ? 6.448 7.886 -12.509 1.00 88.06 97 VAL A N 1
ATOM 716 C CA . VAL A 1 97 ? 5.786 6.983 -11.555 1.00 88.06 97 VAL A CA 1
ATOM 717 C C . VAL A 1 97 ? 5.013 7.786 -10.511 1.00 88.06 97 VAL A C 1
ATOM 719 O O . VAL A 1 97 ? 3.843 7.502 -10.272 1.00 88.06 97 VAL A O 1
ATOM 722 N N . GLY A 1 98 ? 5.625 8.823 -9.938 1.00 89.19 98 GLY A N 1
ATOM 723 C CA . GLY A 1 98 ? 4.978 9.715 -8.980 1.00 89.19 98 GLY A CA 1
ATOM 724 C C . GLY A 1 98 ? 3.757 10.423 -9.567 1.00 89.19 98 GLY A C 1
ATOM 725 O O . GLY A 1 98 ? 2.716 10.466 -8.919 1.00 89.19 98 GLY A O 1
ATOM 726 N N . ALA A 1 99 ? 3.840 10.912 -10.808 1.00 90.94 99 ALA A N 1
ATOM 727 C CA . ALA A 1 99 ? 2.716 11.544 -11.497 1.00 90.94 99 ALA A CA 1
ATOM 728 C C . ALA A 1 99 ? 1.559 10.563 -11.742 1.00 90.94 99 ALA A C 1
ATOM 730 O O . ALA A 1 99 ? 0.404 10.907 -11.497 1.00 90.94 99 ALA A O 1
ATOM 731 N N . VAL A 1 100 ? 1.857 9.331 -12.166 1.00 89.38 100 VAL A N 1
ATOM 732 C CA . VAL A 1 100 ? 0.846 8.274 -12.338 1.00 89.38 100 VAL A CA 1
ATOM 733 C C . VAL A 1 100 ? 0.186 7.938 -11.002 1.00 89.38 100 VAL A C 1
ATOM 735 O O . VAL A 1 100 ? -1.038 7.891 -10.917 1.00 89.38 100 VAL A O 1
ATOM 738 N N . VAL A 1 101 ? 0.976 7.758 -9.943 1.00 88.81 101 VAL A N 1
ATOM 739 C CA . VAL A 1 101 ? 0.468 7.482 -8.593 1.00 88.81 101 VAL A CA 1
ATOM 740 C C . VAL A 1 101 ? -0.394 8.636 -8.076 1.00 88.81 101 VAL A C 1
ATOM 742 O O . VAL A 1 101 ? -1.455 8.382 -7.516 1.00 88.81 101 VAL A O 1
ATOM 745 N N . ALA A 1 102 ? 0.005 9.891 -8.299 1.00 90.12 102 ALA A N 1
ATOM 746 C CA . ALA A 1 102 ? -0.772 11.065 -7.907 1.00 90.12 102 ALA A CA 1
ATOM 747 C C . ALA A 1 102 ? -2.104 11.158 -8.669 1.00 90.12 102 ALA A C 1
ATOM 749 O O . ALA A 1 102 ? -3.141 11.413 -8.060 1.00 90.12 102 ALA A O 1
ATOM 750 N N . ALA A 1 103 ? -2.096 10.897 -9.979 1.00 91.06 103 ALA A N 1
ATOM 751 C CA . ALA A 1 103 ? -3.312 10.865 -10.789 1.00 91.06 103 ALA A CA 1
ATOM 752 C C . ALA A 1 103 ? -4.269 9.753 -10.331 1.00 91.06 103 ALA A C 1
ATOM 754 O O . ALA A 1 103 ? -5.470 9.989 -10.191 1.00 91.06 103 ALA A O 1
ATOM 755 N N . LEU A 1 104 ? -3.740 8.560 -10.038 1.00 86.88 104 LEU A N 1
ATOM 756 C CA . LEU A 1 104 ? -4.523 7.455 -9.486 1.00 86.88 104 LEU A CA 1
ATOM 757 C C . LEU A 1 104 ? -5.074 7.798 -8.100 1.00 86.88 104 LEU A C 1
ATOM 759 O O . LEU A 1 104 ? -6.253 7.589 -7.858 1.00 86.88 104 LEU A O 1
ATOM 763 N N . ALA A 1 105 ? -4.273 8.386 -7.211 1.00 87.19 105 ALA A N 1
ATOM 764 C CA . ALA A 1 105 ? -4.734 8.806 -5.888 1.00 87.19 105 ALA A CA 1
ATOM 765 C C . ALA A 1 105 ? -5.834 9.883 -5.953 1.00 87.19 105 ALA A C 1
ATOM 767 O O . ALA A 1 105 ? -6.701 9.917 -5.085 1.00 87.19 105 ALA A O 1
ATOM 768 N N . ALA A 1 106 ? -5.816 10.745 -6.976 1.00 88.62 106 ALA A N 1
ATOM 769 C CA . ALA A 1 106 ? -6.822 11.788 -7.176 1.00 88.62 106 ALA A CA 1
ATOM 770 C C . ALA A 1 106 ? -8.137 11.278 -7.794 1.00 88.62 106 ALA A C 1
ATOM 772 O O . ALA A 1 106 ? -9.163 11.938 -7.654 1.00 88.62 106 ALA A O 1
ATOM 773 N N . THR A 1 107 ? -8.114 10.142 -8.499 1.00 87.62 107 THR A N 1
ATOM 774 C CA . THR A 1 107 ? -9.258 9.660 -9.299 1.00 87.62 107 THR A CA 1
ATOM 775 C C . THR A 1 107 ? -9.830 8.325 -8.834 1.00 87.62 107 THR A C 1
ATOM 777 O O . THR A 1 107 ? -11.006 8.054 -9.071 1.00 87.62 107 THR A O 1
ATOM 780 N N . ALA A 1 108 ? -9.030 7.480 -8.186 1.00 85.06 108 ALA A N 1
ATOM 781 C CA . ALA A 1 108 ? -9.433 6.135 -7.815 1.00 85.06 108 ALA A CA 1
ATOM 782 C C . ALA A 1 108 ? -10.132 6.107 -6.452 1.00 85.06 108 ALA A C 1
ATOM 784 O O . ALA A 1 108 ? -9.636 6.649 -5.463 1.00 85.06 108 ALA A O 1
ATOM 785 N N . ASP A 1 109 ? -11.248 5.380 -6.379 1.00 86.50 109 ASP A N 1
ATOM 786 C CA . ASP A 1 109 ? -11.804 4.972 -5.094 1.00 86.50 109 ASP A CA 1
ATOM 787 C C . ASP A 1 109 ? -10.860 3.964 -4.427 1.00 86.50 109 ASP A C 1
ATOM 789 O O . ASP A 1 109 ? -10.521 2.932 -5.010 1.00 86.50 109 ASP A O 1
ATOM 793 N N . ILE A 1 110 ? -10.450 4.247 -3.189 1.00 82.38 110 ILE A N 1
ATOM 794 C CA . ILE A 1 110 ? -9.466 3.448 -2.447 1.00 82.38 110 ILE A CA 1
ATOM 795 C C . ILE A 1 110 ? -9.936 1.996 -2.320 1.00 82.38 110 ILE A C 1
ATOM 797 O O . ILE A 1 110 ? -9.139 1.072 -2.485 1.00 82.38 110 ILE A O 1
ATOM 801 N N . ARG A 1 111 ? -11.230 1.771 -2.056 1.00 84.44 111 ARG A N 1
ATOM 802 C CA . ARG A 1 111 ? -11.771 0.413 -1.885 1.00 84.44 111 ARG A CA 1
ATOM 803 C C . ARG A 1 111 ? -11.740 -0.358 -3.202 1.00 84.44 111 ARG A C 1
ATOM 805 O O . ARG A 1 111 ? -11.246 -1.486 -3.227 1.00 84.44 111 ARG A O 1
ATOM 812 N N . GLY A 1 112 ? -12.197 0.265 -4.288 1.00 86.69 112 GLY A N 1
ATOM 813 C CA . GLY A 1 112 ? -12.094 -0.300 -5.634 1.00 86.69 112 GLY A CA 1
ATOM 814 C C . GLY A 1 112 ? -10.648 -0.584 -6.052 1.00 86.69 112 GLY A C 1
ATOM 815 O O . GLY A 1 112 ? -10.349 -1.678 -6.529 1.00 86.69 112 GLY A O 1
ATOM 816 N N . ALA A 1 113 ? -9.732 0.354 -5.803 1.00 88.19 113 ALA A N 1
ATOM 817 C CA . ALA A 1 113 ? -8.315 0.222 -6.134 1.00 88.19 113 ALA A CA 1
ATOM 818 C C . ALA A 1 113 ? -7.646 -0.939 -5.385 1.00 88.19 113 ALA A C 1
ATOM 820 O O . ALA A 1 113 ? -6.904 -1.712 -5.991 1.00 88.19 113 ALA A O 1
ATOM 821 N N . ILE A 1 114 ? -7.941 -1.107 -4.090 1.00 88.94 114 ILE A N 1
ATOM 822 C CA . ILE A 1 114 ? -7.459 -2.249 -3.300 1.00 88.94 114 ILE A CA 1
ATOM 823 C C . ILE A 1 114 ? -7.991 -3.561 -3.882 1.00 88.94 114 ILE A C 1
ATOM 825 O O . ILE A 1 114 ? -7.217 -4.506 -4.042 1.00 88.94 114 ILE A O 1
ATOM 829 N N . GLY A 1 115 ? -9.281 -3.627 -4.225 1.00 90.62 115 GLY A N 1
ATOM 830 C CA . GLY A 1 115 ? -9.890 -4.825 -4.810 1.00 90.62 115 GLY A CA 1
ATOM 831 C C . GLY A 1 115 ? -9.268 -5.201 -6.155 1.00 90.62 115 GLY A C 1
ATOM 832 O O . GLY A 1 115 ? -8.855 -6.344 -6.348 1.00 90.62 115 GLY A O 1
ATOM 833 N N . PHE A 1 116 ? -9.124 -4.225 -7.053 1.00 90.81 116 PHE A N 1
ATOM 834 C CA . PHE A 1 116 ? -8.500 -4.409 -8.363 1.00 90.81 116 PHE A CA 1
ATOM 835 C C . PHE A 1 116 ? -7.028 -4.828 -8.252 1.00 90.81 116 PHE A C 1
ATOM 837 O O . PHE A 1 116 ? -6.607 -5.789 -8.894 1.00 90.81 116 PHE A O 1
ATOM 844 N N . SER A 1 117 ? -6.258 -4.155 -7.390 1.00 91.25 117 SER A N 1
ATOM 845 C CA . SER A 1 117 ? -4.858 -4.497 -7.121 1.00 91.25 117 SER A CA 1
ATOM 846 C C . SER A 1 117 ? -4.721 -5.919 -6.573 1.00 91.25 117 SER A C 1
ATOM 848 O O . SER A 1 117 ? -3.932 -6.711 -7.087 1.00 91.25 117 SER A O 1
ATOM 850 N N . SER A 1 118 ? -5.552 -6.283 -5.588 1.00 94.25 118 SER A N 1
ATOM 851 C CA . SER A 1 118 ? -5.560 -7.627 -4.999 1.00 94.25 118 SER A CA 1
ATOM 852 C C . SER A 1 118 ? -5.858 -8.689 -6.053 1.00 94.25 118 SER A C 1
ATOM 854 O O . SER A 1 118 ? -5.128 -9.671 -6.149 1.00 94.25 118 SER A O 1
ATOM 856 N N . PHE A 1 119 ? -6.878 -8.473 -6.887 1.00 95.38 119 PHE A N 1
ATOM 857 C CA . PHE A 1 119 ? -7.198 -9.371 -7.993 1.00 95.38 119 PHE A CA 1
ATOM 858 C C . PHE A 1 119 ? -6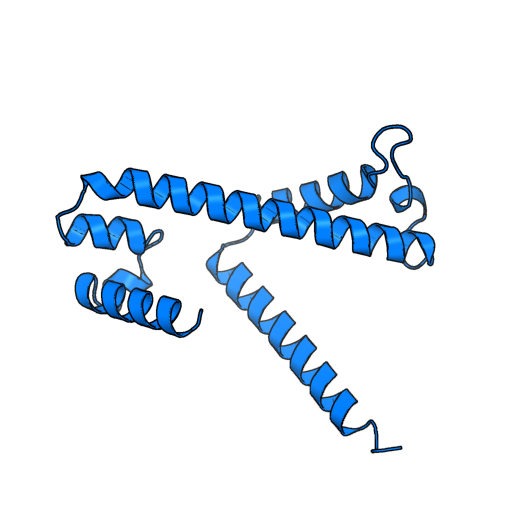.007 -9.554 -8.942 1.00 95.38 119 PHE A C 1
ATOM 860 O O . PHE A 1 119 ? -5.624 -10.687 -9.227 1.00 95.38 119 PHE A O 1
ATOM 867 N N . GLY A 1 120 ? -5.377 -8.459 -9.375 1.00 93.50 120 GLY A N 1
ATOM 868 C CA . GLY A 1 120 ? -4.214 -8.513 -10.263 1.00 93.50 120 GLY A CA 1
ATOM 869 C C . GLY A 1 120 ? -3.044 -9.298 -9.665 1.00 93.50 120 GLY A C 1
ATOM 870 O O . GLY A 1 120 ? -2.454 -10.141 -10.340 1.00 93.50 120 GLY A O 1
ATOM 871 N N . VAL A 1 121 ? -2.745 -9.080 -8.381 1.00 94.44 121 VAL A N 1
ATOM 872 C CA . VAL A 1 121 ? -1.687 -9.810 -7.665 1.00 94.44 121 VAL A CA 1
ATOM 873 C C . VAL A 1 121 ? -2.024 -11.296 -7.526 1.00 94.44 121 VAL A C 1
ATOM 875 O O . VAL A 1 121 ? -1.151 -12.136 -7.741 1.00 94.44 121 VAL A O 1
ATOM 878 N N . LEU A 1 122 ? -3.277 -11.645 -7.214 1.00 95.06 122 LEU A N 1
ATOM 879 C CA . LEU A 1 122 ? -3.704 -13.045 -7.144 1.00 95.06 122 LEU A CA 1
ATOM 880 C C . LEU A 1 122 ? -3.572 -13.743 -8.500 1.00 95.06 122 LEU A C 1
ATOM 882 O O . LEU A 1 122 ? -3.073 -14.863 -8.552 1.00 95.06 122 LEU A O 1
ATOM 886 N N . VAL A 1 123 ? -3.971 -13.085 -9.590 1.00 96.38 123 VAL A N 1
ATOM 887 C CA . VAL A 1 123 ? -3.819 -13.623 -10.950 1.00 96.38 123 VAL A CA 1
ATOM 888 C C . VAL A 1 123 ? -2.342 -13.806 -11.301 1.00 96.38 123 VAL A C 1
ATOM 890 O O . VAL A 1 123 ? -1.964 -14.868 -11.793 1.00 96.38 123 VAL A O 1
ATOM 893 N N . TYR A 1 124 ? -1.495 -12.818 -10.998 1.00 94.56 124 TYR A N 1
ATOM 894 C CA . TYR A 1 124 ? -0.047 -12.924 -11.189 1.00 94.56 124 TYR A CA 1
ATOM 895 C C . TYR A 1 124 ? 0.529 -14.141 -10.454 1.00 94.56 124 TYR A C 1
ATOM 897 O O . TYR A 1 124 ? 1.252 -14.940 -11.050 1.00 94.56 124 TYR A O 1
ATOM 905 N N . TYR A 1 125 ? 0.163 -14.331 -9.183 1.00 94.88 125 TYR A N 1
ATOM 906 C CA . TYR A 1 125 ? 0.611 -15.494 -8.424 1.00 94.88 125 TYR A CA 1
ATOM 907 C C . TYR A 1 125 ? 0.033 -16.804 -8.949 1.00 94.88 125 TYR A C 1
ATOM 909 O O . TYR A 1 125 ? 0.756 -17.795 -8.974 1.00 94.88 125 TYR A O 1
ATOM 917 N N . ALA A 1 126 ? -1.222 -16.839 -9.392 1.00 94.75 126 ALA A N 1
ATOM 918 C CA . ALA A 1 126 ? -1.814 -18.041 -9.970 1.00 94.75 126 ALA A CA 1
ATOM 919 C C . ALA A 1 126 ? -1.033 -18.505 -11.208 1.00 94.75 126 ALA A C 1
ATOM 921 O O . ALA A 1 126 ? -0.667 -19.676 -11.297 1.00 94.75 126 ALA A O 1
ATOM 922 N N . ILE A 1 127 ? -0.703 -17.576 -12.111 1.00 95.25 127 ILE A N 1
ATOM 923 C CA . ILE A 1 127 ? 0.113 -17.861 -13.297 1.00 95.25 127 ILE A CA 1
ATOM 924 C C . ILE A 1 127 ? 1.516 -18.310 -12.882 1.00 95.25 127 ILE A C 1
ATOM 926 O O . ILE A 1 127 ? 1.996 -19.325 -13.374 1.00 95.25 127 ILE A O 1
ATOM 930 N N . ALA A 1 128 ? 2.162 -17.605 -11.949 1.00 93.62 128 ALA A N 1
ATOM 931 C CA . ALA A 1 128 ? 3.502 -17.964 -11.487 1.00 93.62 128 ALA A CA 1
ATOM 932 C C . ALA A 1 128 ? 3.553 -19.375 -10.874 1.00 93.62 128 ALA A C 1
ATOM 934 O O . ALA A 1 128 ? 4.477 -20.132 -11.160 1.00 93.62 128 ALA A O 1
ATOM 935 N N . ASN A 1 129 ? 2.549 -19.751 -10.076 1.00 93.69 129 ASN A N 1
ATOM 936 C CA . ASN A 1 129 ? 2.448 -21.093 -9.502 1.00 93.69 129 ASN A CA 1
ATOM 937 C C . ASN A 1 129 ? 2.161 -22.149 -10.576 1.00 93.69 129 ASN A C 1
ATOM 939 O O . ASN A 1 129 ? 2.771 -23.212 -10.548 1.00 93.69 129 ASN A O 1
ATOM 943 N N . ALA A 1 130 ? 1.288 -21.858 -11.546 1.00 92.75 130 ALA A N 1
ATOM 944 C CA . ALA A 1 130 ? 1.039 -22.762 -12.667 1.00 92.75 130 ALA A CA 1
ATOM 945 C C . ALA A 1 130 ? 2.321 -23.011 -13.480 1.00 92.75 130 ALA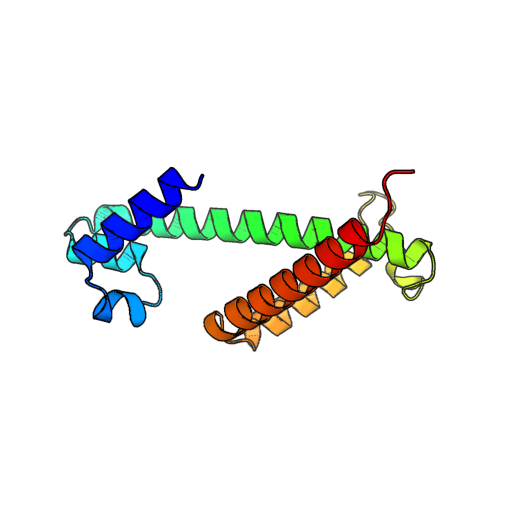 A C 1
ATOM 947 O O . ALA A 1 130 ? 2.670 -24.160 -13.731 1.00 92.75 130 ALA A O 1
ATOM 948 N N . SER A 1 131 ? 3.070 -21.954 -13.807 1.00 91.44 131 SER A N 1
ATOM 949 C CA . SER A 1 131 ? 4.358 -22.063 -14.498 1.00 91.44 131 SER A CA 1
ATOM 950 C C . SER A 1 131 ? 5.402 -22.826 -13.677 1.00 91.44 131 SER A C 1
ATOM 952 O O . SER A 1 131 ? 6.161 -23.619 -14.231 1.00 91.44 131 SER A O 1
ATOM 954 N N . ALA A 1 132 ? 5.432 -22.627 -12.356 1.00 90.94 132 ALA A N 1
ATOM 955 C CA . ALA A 1 132 ? 6.326 -23.367 -11.469 1.00 90.94 132 ALA A CA 1
ATOM 956 C C . ALA A 1 132 ? 6.005 -24.871 -11.444 1.00 90.94 132 ALA A C 1
ATOM 958 O O . ALA A 1 132 ? 6.922 -25.678 -11.390 1.00 90.94 132 ALA A O 1
ATOM 959 N N . LEU A 1 133 ? 4.727 -25.252 -11.539 1.00 87.62 133 LEU A N 1
ATOM 960 C CA . LEU A 1 133 ? 4.311 -26.658 -11.619 1.00 87.62 133 LEU A CA 1
ATOM 961 C C . LEU A 1 133 ? 4.661 -27.309 -12.963 1.00 87.62 133 LEU A C 1
ATOM 963 O O . LEU A 1 133 ? 4.837 -28.522 -13.023 1.00 87.62 133 LEU A O 1
ATOM 967 N N . THR A 1 134 ? 4.749 -26.521 -14.037 1.00 85.00 134 THR A N 1
ATOM 968 C CA . THR A 1 134 ? 5.171 -27.010 -15.359 1.00 85.00 134 THR A CA 1
ATOM 969 C C . THR A 1 134 ? 6.686 -27.091 -15.523 1.00 85.00 134 THR A C 1
ATOM 971 O O . THR A 1 134 ? 7.154 -27.751 -16.448 1.00 85.00 134 THR A O 1
ATOM 974 N N . LEU A 1 135 ? 7.454 -26.438 -14.644 1.00 80.38 135 LEU A N 1
ATOM 975 C CA . LEU A 1 135 ? 8.893 -26.648 -14.545 1.00 80.38 135 LEU A CA 1
ATOM 976 C C . LEU A 1 135 ? 9.097 -28.013 -13.871 1.00 80.38 135 LEU A C 1
ATOM 978 O O . LEU A 1 135 ? 8.974 -28.141 -12.654 1.00 80.38 135 LEU A O 1
ATOM 982 N N . GLY A 1 136 ? 9.324 -29.050 -14.679 1.00 70.38 136 GLY A N 1
ATOM 983 C CA . GLY A 1 136 ? 9.702 -30.370 -14.177 1.00 70.38 136 GLY A CA 1
ATOM 984 C C . GLY A 1 136 ? 10.945 -30.282 -13.286 1.00 70.38 136 GLY A C 1
ATOM 985 O O . GLY A 1 136 ? 11.750 -29.364 -13.430 1.00 70.38 136 GLY A O 1
ATOM 986 N N . LEU A 1 137 ? 11.066 -31.220 -12.342 1.00 69.62 137 LEU A N 1
ATOM 987 C CA . LEU A 1 137 ? 12.250 -31.401 -11.496 1.00 69.62 137 LEU A CA 1
ATOM 988 C C . LEU A 1 137 ? 13.432 -31.902 -12.349 1.00 69.62 137 LEU A C 1
ATOM 990 O O . LEU A 1 137 ? 13.803 -33.068 -12.233 1.00 69.62 137 LEU A O 1
ATOM 994 N N . ASP A 1 138 ? 13.976 -31.048 -13.212 1.00 56.06 138 ASP A N 1
ATOM 995 C CA . ASP A 1 138 ? 15.252 -31.278 -13.900 1.00 56.06 138 ASP A CA 1
ATOM 996 C C . ASP A 1 138 ? 16.372 -30.478 -13.216 1.00 56.06 138 ASP A C 1
ATOM 998 O O . ASP A 1 138 ? 16.220 -29.241 -13.054 1.00 56.06 138 ASP A O 1
#

pLDDT: mean 88.24, std 6.38, range [56.06, 96.75]